Protein AF-A0A1F9B6U4-F1 (afdb_monomer)

Secondary structure (DSSP, 8-state):
----------SSS--HHHHHHHHTTSEEEEEEEEETTTSHHHHHHHHHHHTT---EEEEEEE-SPPPPS-HHHHHHHHT-SHHHHHHHHHHHHH--

Mean predicted aligned error: 2.87 Å

pLDDT: mean 94.74, std 4.91, range [59.28, 98.38]

Solvent-accessible surface area (backbone atoms only — not comparable to full-atom values): 6065 Å² total; per-residue (Å²): 139,87,82,89,87,83,89,82,91,47,86,92,66,64,65,57,68,63,51,57,59,51,44,74,70,46,57,43,73,39,79,46,100,39,48,47,82,76,34,69,42,36,54,52,50,47,56,34,58,78,69,68,57,91,49,51,76,46,73,44,30,37,85,66,88,84,80,91,74,56,68,72,58,51,29,49,73,54,46,64,29,72,69,43,43,54,51,50,55,51,52,67,70,67,60,127

Sequence (96 aa):
MNVKVLNVTCLSDLDFEAILGVARTGTVITYEDHPIQTGLGSLVAGVLADHGLGVRFRRMGIARYGASGKPDDLYRMEGLDVQSLVTTVSNEVQRK

Nearest PDB structures (foldseek):
  8a4d-assembly1_D  TM=9.258E-01  e=7.974E-05  Pseudomonas aeruginosa LESB58
  8a5k-assembly1_A  TM=9.355E-01  e=2.850E-04  Pseudomonas aeruginosa LESB58
  6xxg-assembly1_BBB  TM=9.121E-01  e=7.287E-04  Deinococcus radiodurans R1 = ATCC 13939 = DSM 20539
  6ouw-assembly1_A-2  TM=9.445E-01  e=1.246E-03  Deinococcus radiodurans
  6xxg-assembly1_AAA  TM=9.415E-01  e=4.762E-03  Deinococcus radiodurans R1 = ATCC 13939 = DSM 20539

Structure (mmCIF, N/CA/C/O backbone):
data_AF-A0A1F9B6U4-F1
#
_entry.id   AF-A0A1F9B6U4-F1
#
loop_
_atom_site.group_PDB
_atom_site.id
_atom_site.type_symbol
_atom_site.label_atom_id
_atom_site.label_alt_id
_atom_site.label_comp_id
_atom_site.label_asym_id
_atom_site.label_entity_id
_atom_site.label_seq_id
_atom_site.pdbx_PDB_ins_code
_atom_site.Cartn_x
_atom_site.Cartn_y
_atom_site.Cartn_z
_atom_site.occupancy
_atom_site.B_iso_or_equiv
_atom_site.auth_seq_id
_atom_site.auth_comp_id
_atom_site.auth_asym_id
_atom_site.auth_atom_id
_atom_site.pdbx_PDB_model_num
ATOM 1 N N . MET A 1 1 ? -10.665 -17.891 -0.131 1.00 76.56 1 MET A N 1
ATOM 2 C CA . MET A 1 1 ? -10.175 -16.577 0.336 1.00 76.56 1 MET A CA 1
ATOM 3 C C . MET A 1 1 ? -11.106 -15.514 -0.217 1.00 76.56 1 MET A C 1
ATOM 5 O O . MET A 1 1 ? -11.428 -15.597 -1.394 1.00 76.56 1 MET A O 1
ATOM 9 N N . ASN A 1 2 ? -11.588 -14.589 0.611 1.00 88.88 2 ASN A N 1
ATOM 10 C CA . ASN A 1 2 ? -12.421 -13.469 0.168 1.00 88.88 2 ASN A CA 1
ATOM 11 C C . ASN A 1 2 ? -11.644 -12.175 0.435 1.00 88.88 2 ASN A C 1
ATOM 13 O O . ASN A 1 2 ? -11.086 -12.021 1.520 1.00 88.88 2 ASN A O 1
ATOM 17 N N . VAL A 1 3 ? -11.566 -11.299 -0.563 1.00 92.44 3 VAL A N 1
ATOM 18 C CA . VAL A 1 3 ? -10.875 -10.011 -0.481 1.00 92.44 3 VAL A CA 1
ATOM 19 C C . VAL A 1 3 ? -11.831 -8.910 -0.914 1.00 92.44 3 VAL A C 1
ATOM 21 O O . VAL A 1 3 ? -12.617 -9.094 -1.843 1.00 92.44 3 VAL A O 1
ATOM 24 N N . LYS A 1 4 ? -11.750 -7.757 -0.251 1.00 95.31 4 LYS A N 1
ATOM 25 C CA . LYS A 1 4 ? -12.384 -6.526 -0.721 1.00 95.31 4 LYS A CA 1
ATOM 26 C C .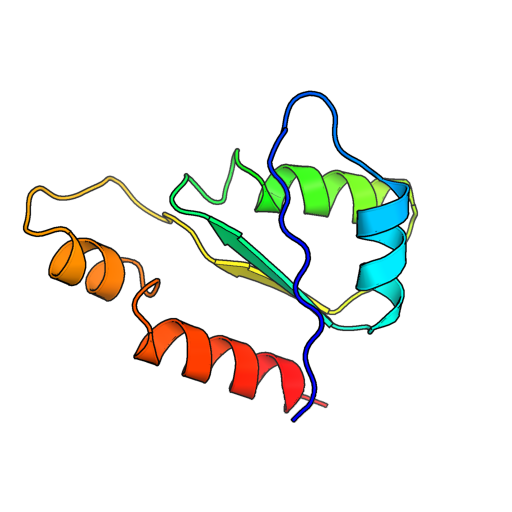 LYS A 1 4 ? -11.350 -5.717 -1.488 1.00 95.31 4 LYS A C 1
ATOM 28 O O . LYS A 1 4 ? -10.224 -5.572 -1.021 1.00 95.31 4 LYS A O 1
ATOM 33 N N . VAL A 1 5 ? -11.747 -5.191 -2.640 1.00 95.94 5 VAL A N 1
ATOM 34 C CA . VAL A 1 5 ? -10.910 -4.319 -3.463 1.00 95.94 5 VAL A CA 1
ATOM 35 C C . VAL A 1 5 ? -11.543 -2.937 -3.463 1.00 95.94 5 VAL A C 1
ATOM 37 O O . VAL A 1 5 ? -12.705 -2.791 -3.835 1.00 95.94 5 VAL A O 1
ATOM 4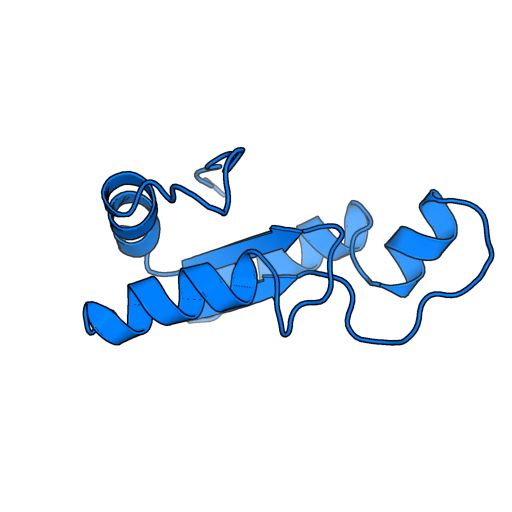0 N N . LEU A 1 6 ? -10.778 -1.942 -3.022 1.00 97.06 6 LEU A N 1
ATOM 41 C CA . LEU A 1 6 ? -11.143 -0.533 -3.094 1.00 97.06 6 LEU A CA 1
ATOM 42 C C . LEU A 1 6 ? -10.233 0.132 -4.121 1.00 97.06 6 LEU A C 1
ATOM 44 O O . LEU A 1 6 ? -9.014 0.112 -3.969 1.00 97.06 6 LEU A O 1
ATOM 48 N N . ASN A 1 7 ? -10.829 0.704 -5.164 1.00 97.12 7 ASN A N 1
ATOM 49 C CA . ASN A 1 7 ? -10.100 1.509 -6.132 1.00 97.12 7 ASN A CA 1
ATOM 50 C C . ASN A 1 7 ? -10.052 2.961 -5.645 1.00 97.12 7 ASN A C 1
ATOM 52 O O . ASN A 1 7 ? -11.103 3.565 -5.437 1.00 97.12 7 ASN A O 1
ATOM 56 N N . VAL A 1 8 ? -8.852 3.513 -5.477 1.00 96.56 8 VAL A N 1
ATOM 57 C CA . VAL A 1 8 ? -8.641 4.891 -5.018 1.00 96.56 8 VAL A CA 1
ATOM 58 C C . VAL A 1 8 ? -8.107 5.709 -6.188 1.00 96.56 8 VAL A C 1
ATOM 60 O O . VAL A 1 8 ? -6.940 5.598 -6.548 1.00 96.56 8 VAL A O 1
ATOM 63 N N . THR A 1 9 ? -8.971 6.512 -6.809 1.00 93.44 9 THR A N 1
ATOM 64 C CA . THR A 1 9 ? -8.646 7.235 -8.052 1.00 93.44 9 THR A CA 1
ATOM 65 C C . THR A 1 9 ? -8.155 8.664 -7.833 1.00 93.44 9 THR A C 1
ATOM 67 O O . THR A 1 9 ? -7.569 9.243 -8.742 1.00 93.44 9 THR A O 1
ATOM 70 N N . CYS A 1 10 ? -8.398 9.248 -6.657 1.00 94.12 10 CYS A N 1
ATOM 71 C CA . CYS A 1 10 ? -8.016 10.619 -6.325 1.00 94.12 10 CYS A CA 1
ATOM 72 C C . CYS A 1 10 ? -7.237 10.637 -5.006 1.00 94.12 10 CYS A C 1
ATOM 74 O O . CYS A 1 10 ? -7.786 10.309 -3.960 1.00 94.12 10 CYS A O 1
ATOM 76 N N . LEU A 1 11 ? -5.953 11.004 -5.053 1.00 92.50 11 LEU A N 1
ATOM 77 C CA . LEU A 1 11 ? -5.108 11.085 -3.852 1.00 92.50 11 LEU A CA 1
ATOM 78 C C . LEU A 1 11 ? -5.196 12.445 -3.148 1.00 92.50 11 LEU A C 1
ATOM 80 O O . LEU A 1 11 ? -4.903 12.534 -1.961 1.00 92.50 11 LEU A O 1
ATOM 84 N N . SER A 1 12 ? -5.582 13.501 -3.869 1.00 91.50 12 SER A N 1
ATOM 85 C CA . SER A 1 12 ? -5.756 14.843 -3.300 1.00 91.50 12 SER A CA 1
ATOM 86 C C . SER A 1 12 ? -7.075 15.013 -2.545 1.00 91.50 12 SER A C 1
ATOM 88 O O . SER A 1 12 ? -7.191 15.939 -1.752 1.00 91.50 12 SER A O 1
ATOM 90 N N . ASP A 1 13 ? -8.050 14.141 -2.804 1.00 93.44 13 ASP A N 1
ATOM 91 C CA . ASP A 1 13 ? -9.361 14.119 -2.153 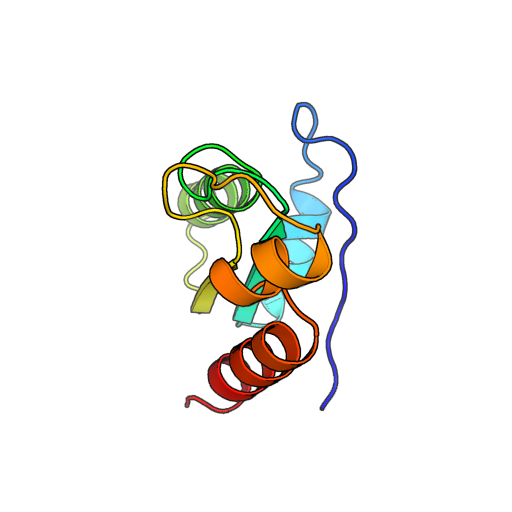1.00 93.44 13 ASP A CA 1
ATOM 92 C C . ASP A 1 13 ? -9.713 12.668 -1.807 1.00 93.44 13 ASP A C 1
ATOM 94 O O . ASP A 1 13 ? -10.383 11.959 -2.560 1.00 93.44 13 ASP A O 1
ATOM 98 N N . LEU A 1 14 ? -9.114 12.181 -0.719 1.00 93.62 14 LEU A N 1
ATOM 99 C CA . LEU A 1 14 ? -9.247 10.794 -0.291 1.00 93.62 14 LEU A CA 1
ATOM 100 C C . LEU A 1 14 ? -10.581 10.562 0.414 1.00 93.62 14 LEU A C 1
ATOM 102 O O . LEU A 1 14 ? -10.901 11.215 1.404 1.00 93.62 14 LEU A O 1
ATOM 106 N N . ASP A 1 15 ? -11.298 9.534 -0.032 1.00 96.12 15 ASP A N 1
ATOM 107 C CA . ASP A 1 15 ? -12.485 9.038 0.658 1.00 96.12 15 ASP A CA 1
ATOM 108 C C . ASP A 1 15 ? -12.080 8.274 1.931 1.00 96.12 15 ASP A C 1
ATOM 110 O O . ASP A 1 15 ? -11.798 7.068 1.920 1.00 96.12 15 ASP A O 1
ATOM 114 N N . PHE A 1 16 ? -12.013 9.002 3.046 1.00 95.19 16 PHE A N 1
ATOM 115 C CA . PHE A 1 16 ? -11.652 8.434 4.342 1.00 95.19 16 PHE A CA 1
ATOM 116 C C . PHE A 1 16 ? -12.668 7.401 4.820 1.00 95.19 16 PHE A C 1
ATOM 118 O O . PHE A 1 16 ? -12.266 6.376 5.362 1.00 95.19 16 PHE A O 1
ATOM 125 N N . GLU A 1 17 ? -13.961 7.596 4.571 1.00 95.88 17 GLU A N 1
ATOM 126 C CA . GLU A 1 17 ? -14.992 6.647 5.001 1.00 95.88 17 GLU A CA 1
ATOM 127 C C . GLU A 1 17 ? -14.852 5.301 4.285 1.00 95.88 17 GLU A C 1
ATOM 129 O O . GLU A 1 17 ? -14.969 4.242 4.914 1.00 95.88 17 GLU A O 1
ATOM 134 N N . ALA A 1 18 ? -14.516 5.313 2.993 1.00 96.50 18 ALA A N 1
ATOM 135 C CA . ALA A 1 18 ? -14.198 4.096 2.255 1.00 96.50 18 ALA A CA 1
ATOM 136 C C . ALA A 1 18 ? -12.956 3.390 2.828 1.00 96.50 18 ALA A C 1
ATOM 138 O O . ALA A 1 18 ? -12.978 2.168 3.022 1.00 96.50 18 ALA A O 1
ATOM 139 N N . ILE A 1 19 ? -11.898 4.143 3.158 1.00 96.56 19 ILE A N 1
ATOM 140 C CA . ILE A 1 19 ? -10.662 3.612 3.760 1.00 96.56 19 ILE A CA 1
ATOM 141 C C . ILE A 1 19 ? -10.939 3.003 5.141 1.00 96.56 19 ILE A C 1
ATOM 143 O O . ILE A 1 19 ? -10.572 1.855 5.398 1.00 96.56 19 ILE A O 1
ATOM 147 N N . LEU A 1 20 ? -11.633 3.723 6.022 1.00 95.81 20 LEU A N 1
ATOM 148 C CA . LEU A 1 20 ? -12.032 3.236 7.346 1.00 95.81 20 LEU A CA 1
ATOM 149 C C . LEU A 1 20 ? -12.961 2.017 7.222 1.00 95.81 20 LEU A C 1
ATOM 151 O O . LEU A 1 20 ? -12.880 1.068 8.007 1.00 95.81 20 LEU A O 1
ATOM 155 N N . GLY A 1 21 ? -13.812 2.000 6.195 1.00 95.44 21 GLY A N 1
ATOM 156 C CA . GLY A 1 21 ? -14.670 0.880 5.834 1.00 95.44 21 GLY A CA 1
ATOM 157 C C . GLY A 1 21 ? -13.907 -0.399 5.516 1.00 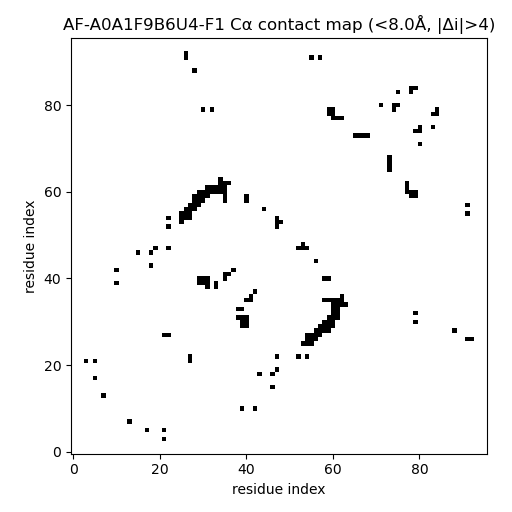95.44 21 GLY A C 1
ATOM 158 O O . GLY A 1 21 ? -14.279 -1.465 6.019 1.00 95.44 21 GLY A O 1
ATOM 159 N N . VAL A 1 22 ? -12.838 -0.313 4.720 1.00 94.81 22 VAL A N 1
ATOM 160 C CA . VAL A 1 22 ? -11.978 -1.472 4.437 1.00 94.81 22 VAL A CA 1
ATOM 161 C C . VAL A 1 22 ? -11.049 -1.800 5.599 1.00 94.81 22 VAL A C 1
ATOM 163 O O . VAL A 1 22 ? -10.788 -2.974 5.818 1.00 94.81 22 VAL A O 1
ATOM 166 N N . ALA A 1 23 ? -10.625 -0.828 6.409 1.00 95.31 23 ALA A N 1
ATOM 167 C CA . ALA A 1 23 ? -9.781 -1.069 7.582 1.00 95.31 23 ALA A CA 1
ATOM 168 C C . ALA A 1 23 ? -10.430 -2.015 8.607 1.00 95.31 23 ALA A C 1
ATOM 170 O O . ALA A 1 23 ? -9.743 -2.798 9.265 1.00 95.31 23 ALA A O 1
ATOM 171 N N . ARG A 1 24 ? -11.768 -2.036 8.678 1.00 91.44 24 ARG A N 1
ATOM 172 C CA . ARG A 1 24 ? -12.538 -2.976 9.511 1.00 91.44 24 ARG A CA 1
ATOM 173 C C . ARG A 1 24 ? -12.326 -4.458 9.162 1.00 91.44 24 ARG A C 1
ATOM 175 O O . ARG A 1 24 ? -12.729 -5.312 9.945 1.00 91.44 24 ARG A O 1
ATOM 182 N N . THR A 1 25 ? -11.700 -4.795 8.030 1.00 91.94 25 THR A N 1
ATOM 183 C CA . THR A 1 25 ? -11.311 -6.184 7.710 1.00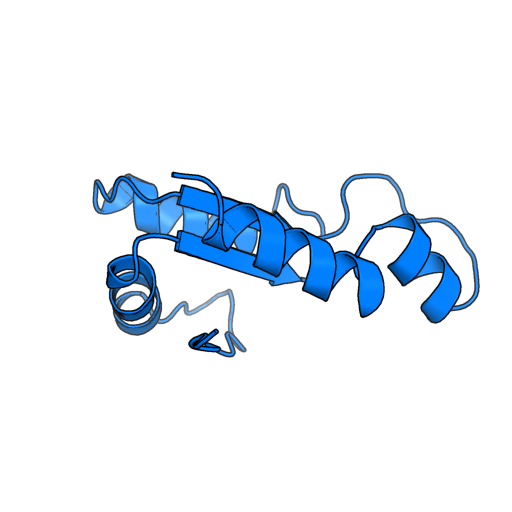 91.94 25 THR A CA 1
ATOM 184 C C . THR A 1 25 ? -10.124 -6.679 8.544 1.00 91.94 25 THR A C 1
ATOM 186 O O . THR A 1 25 ? -9.839 -7.875 8.540 1.00 91.94 25 THR A O 1
ATOM 189 N N . GLY A 1 26 ? -9.411 -5.783 9.236 1.00 92.44 26 GLY A N 1
ATOM 190 C CA . GLY A 1 26 ? -8.254 -6.089 10.082 1.00 92.44 26 GLY A CA 1
ATOM 191 C C . GLY A 1 26 ? -6.924 -6.218 9.333 1.00 92.44 26 GLY A C 1
ATOM 192 O O . GLY A 1 26 ? -5.870 -6.081 9.952 1.00 92.44 26 GLY A O 1
ATOM 193 N N . THR A 1 27 ? -6.945 -6.436 8.014 1.00 95.25 27 THR A N 1
ATOM 194 C CA . THR A 1 27 ? -5.748 -6.432 7.155 1.00 95.25 27 THR A CA 1
ATOM 195 C C . THR A 1 27 ? -5.978 -5.542 5.942 1.00 95.25 27 THR A C 1
ATOM 197 O O . THR A 1 27 ? -6.900 -5.773 5.158 1.00 95.25 27 THR A O 1
ATOM 200 N N . VAL A 1 28 ? -5.112 -4.547 5.774 1.00 96.94 28 VAL A N 1
ATOM 201 C CA . VAL A 1 28 ? -5.136 -3.592 4.666 1.00 96.94 28 VAL A CA 1
ATOM 202 C C . VAL A 1 28 ? -3.829 -3.699 3.892 1.00 96.94 28 VAL A C 1
ATOM 204 O O . VAL A 1 28 ? -2.741 -3.675 4.470 1.00 96.94 28 VAL A O 1
ATOM 207 N N . ILE A 1 29 ? -3.946 -3.816 2.572 1.00 97.81 29 ILE A N 1
ATOM 208 C CA . ILE A 1 29 ? -2.812 -3.874 1.652 1.00 97.81 29 ILE A CA 1
ATOM 209 C C . ILE A 1 29 ? -3.018 -2.780 0.609 1.00 97.81 29 ILE A C 1
ATOM 211 O O . ILE A 1 29 ? -4.031 -2.804 -0.090 1.00 97.81 29 ILE A O 1
ATOM 215 N N . THR A 1 30 ? -2.094 -1.824 0.504 1.00 98.12 30 THR A N 1
ATOM 216 C CA . THR A 1 30 ? -2.078 -0.882 -0.627 1.00 98.12 30 THR A CA 1
ATOM 217 C C . THR A 1 30 ? -1.216 -1.428 -1.750 1.00 98.12 30 THR A C 1
ATOM 219 O O . THR A 1 30 ? -0.210 -2.094 -1.500 1.00 98.12 30 THR A O 1
ATOM 222 N N . TYR A 1 31 ? -1.619 -1.137 -2.982 1.00 98.25 31 TYR A N 1
ATOM 223 C CA . TYR A 1 31 ? -0.909 -1.501 -4.199 1.00 98.25 31 TYR A CA 1
ATOM 224 C C . TYR A 1 31 ? -0.859 -0.273 -5.107 1.00 98.25 31 TYR A C 1
ATOM 226 O O . TYR A 1 31 ? -1.904 0.277 -5.452 1.00 98.25 31 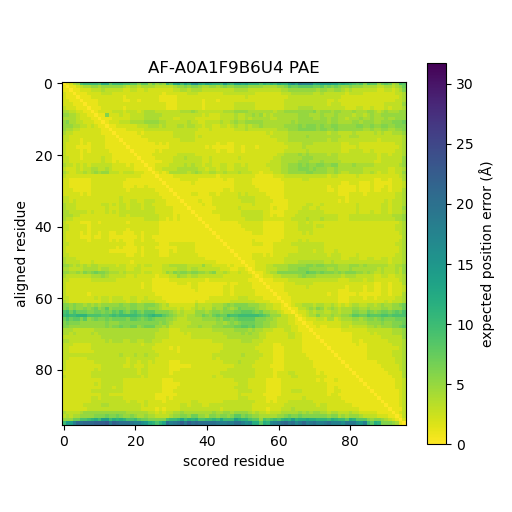TYR A O 1
ATOM 234 N N . GLU A 1 32 ? 0.342 0.173 -5.455 1.00 97.50 32 GLU A N 1
ATOM 235 C CA . GLU A 1 32 ? 0.563 1.383 -6.244 1.00 97.50 32 GLU A CA 1
ATOM 236 C C . GLU A 1 32 ? 1.803 1.255 -7.133 1.00 97.50 32 GLU A C 1
ATOM 238 O O . GLU A 1 32 ? 2.822 0.714 -6.720 1.00 97.50 32 GLU A O 1
ATOM 243 N N . ASP A 1 33 ? 1.744 1.806 -8.343 1.00 96.06 33 ASP A N 1
ATOM 244 C CA . ASP A 1 33 ? 2.925 2.007 -9.192 1.00 96.06 33 ASP A CA 1
ATOM 245 C C . ASP A 1 33 ? 3.557 3.374 -8.882 1.00 96.06 33 ASP A C 1
ATOM 247 O O . ASP A 1 33 ? 3.594 4.291 -9.701 1.00 96.06 33 ASP A O 1
ATOM 251 N N . HIS A 1 34 ? 3.922 3.563 -7.614 1.00 96.00 34 HIS A N 1
ATOM 252 C CA . HIS A 1 34 ? 4.435 4.821 -7.080 1.00 96.00 34 HIS A CA 1
ATOM 253 C C . HIS A 1 34 ? 5.347 4.563 -5.865 1.00 96.00 34 HIS A C 1
ATOM 255 O O . HIS A 1 34 ? 5.221 3.518 -5.216 1.00 96.00 34 HIS A O 1
ATOM 261 N N . PRO A 1 35 ? 6.278 5.481 -5.528 1.00 96.50 35 PRO A N 1
ATOM 262 C CA . PRO A 1 35 ? 7.063 5.397 -4.303 1.00 96.50 35 PRO A CA 1
ATOM 263 C C . PRO A 1 35 ? 6.227 5.168 -3.038 1.00 96.50 35 PRO A C 1
ATOM 265 O O . PRO A 1 35 ? 5.367 5.981 -2.682 1.00 96.50 35 PRO A O 1
ATOM 268 N N . ILE A 1 36 ? 6.553 4.097 -2.306 1.00 96.88 36 ILE A N 1
ATOM 269 C CA . ILE A 1 36 ? 5.839 3.691 -1.081 1.00 96.88 36 ILE A CA 1
ATOM 270 C C . ILE A 1 36 ? 5.940 4.713 0.055 1.00 96.88 36 ILE A C 1
ATOM 272 O O . ILE A 1 36 ? 5.180 4.631 1.020 1.00 96.88 36 ILE A O 1
ATOM 276 N N . GLN A 1 37 ? 6.927 5.613 0.003 1.00 95.81 37 GLN A N 1
ATOM 277 C CA . GLN A 1 37 ? 7.185 6.621 1.030 1.00 95.81 37 GLN A CA 1
ATOM 278 C C . GLN A 1 37 ? 6.300 7.858 0.878 1.00 95.81 37 GLN A C 1
ATOM 280 O O . GLN A 1 37 ? 6.095 8.562 1.865 1.00 95.81 37 GLN A O 1
ATOM 285 N N . THR A 1 38 ? 5.754 8.123 -0.308 1.00 95.56 38 THR A N 1
ATOM 286 C CA . THR A 1 38 ? 5.015 9.366 -0.588 1.00 95.56 38 THR A CA 1
ATOM 287 C C . THR A 1 38 ? 3.648 9.150 -1.229 1.00 95.56 38 THR A C 1
ATOM 289 O O . THR A 1 38 ? 2.874 10.098 -1.294 1.00 95.56 38 THR A O 1
ATOM 292 N N . GLY A 1 39 ? 3.339 7.942 -1.701 1.00 95.88 39 GLY A N 1
ATOM 293 C CA . GLY A 1 39 ? 2.099 7.667 -2.421 1.00 95.88 39 GLY A CA 1
ATOM 294 C C . GLY A 1 39 ? 0.919 7.227 -1.549 1.00 95.88 39 GLY A C 1
ATOM 295 O O . GLY A 1 39 ? 0.810 7.575 -0.369 1.00 95.88 39 GLY A O 1
ATOM 296 N N . LEU A 1 40 ? 0.023 6.442 -2.149 1.00 97.69 40 LEU A N 1
ATOM 297 C CA . LEU A 1 40 ? -1.228 5.960 -1.562 1.00 97.69 40 LEU A CA 1
ATOM 298 C C . LEU A 1 40 ? -0.998 5.271 -0.217 1.00 97.69 40 LEU A C 1
ATOM 300 O O . LEU A 1 40 ? -1.720 5.532 0.743 1.00 97.69 40 LEU A O 1
ATOM 304 N N . GLY A 1 41 ? 0.019 4.414 -0.124 1.00 97.56 41 GLY A N 1
ATOM 305 C CA . GLY A 1 41 ? 0.372 3.713 1.102 1.00 97.56 41 GLY A CA 1
ATOM 306 C C . GLY A 1 41 ? 0.672 4.656 2.261 1.00 97.56 41 GLY A C 1
ATOM 307 O O . GLY A 1 41 ? 0.246 4.389 3.383 1.00 97.56 41 GLY A O 1
ATOM 308 N N . SER A 1 42 ? 1.371 5.762 2.006 1.00 97.38 42 SER A N 1
ATOM 309 C CA . SER A 1 42 ? 1.674 6.765 3.033 1.00 97.38 42 SER A CA 1
ATOM 310 C C . SER A 1 42 ? 0.445 7.560 3.447 1.00 97.38 42 SER A C 1
ATOM 312 O O . SER A 1 42 ? 0.258 7.811 4.635 1.00 97.38 42 SER A O 1
ATOM 314 N N . LEU A 1 43 ? -0.423 7.909 2.497 1.00 97.44 43 LEU A N 1
ATOM 315 C CA . LEU A 1 43 ? -1.657 8.626 2.806 1.00 97.44 43 LEU A CA 1
ATOM 316 C C . LEU A 1 43 ? -2.625 7.758 3.621 1.00 97.44 43 LEU A C 1
ATOM 318 O O . LEU A 1 43 ? -3.135 8.200 4.648 1.00 97.44 43 LEU A O 1
ATOM 322 N N . VAL A 1 44 ? -2.815 6.494 3.227 1.00 97.62 44 VAL A N 1
ATOM 323 C CA . VAL A 1 44 ? -3.629 5.529 3.984 1.00 97.62 44 VAL A CA 1
ATOM 324 C C . VAL A 1 44 ? -3.038 5.290 5.374 1.00 97.62 44 VAL A C 1
ATOM 326 O O . VAL A 1 44 ? -3.794 5.215 6.338 1.00 97.62 44 VAL A O 1
ATOM 329 N N . ALA A 1 45 ? -1.707 5.226 5.513 1.00 97.19 45 ALA A N 1
ATOM 330 C CA . ALA A 1 45 ? -1.063 5.127 6.825 1.00 97.19 45 ALA A CA 1
ATOM 331 C C . ALA A 1 45 ? -1.437 6.303 7.739 1.00 97.19 45 ALA A C 1
ATOM 333 O O . ALA A 1 45 ? -1.738 6.078 8.910 1.00 97.19 45 ALA A O 1
ATOM 334 N N . GLY A 1 46 ? -1.440 7.527 7.198 1.00 96.69 46 GLY A N 1
ATOM 335 C CA . GLY A 1 46 ? -1.874 8.730 7.909 1.00 96.69 46 GLY A CA 1
ATOM 336 C C . GLY A 1 46 ? -3.318 8.610 8.386 1.00 96.69 46 GLY A C 1
ATOM 337 O O . GLY A 1 46 ? -3.570 8.706 9.580 1.00 96.69 46 GLY A O 1
ATOM 338 N N . VAL A 1 47 ? -4.244 8.255 7.488 1.00 96.56 47 VAL A N 1
ATOM 339 C CA . VAL A 1 47 ? -5.665 8.059 7.833 1.00 96.56 47 VAL A CA 1
ATOM 340 C C . VAL A 1 47 ? -5.839 7.028 8.951 1.00 96.56 47 VAL A C 1
ATOM 342 O O . VAL A 1 47 ? -6.578 7.271 9.903 1.00 96.56 47 VAL A O 1
ATOM 345 N N . LEU A 1 48 ? -5.152 5.884 8.865 1.00 97.06 48 LEU A N 1
ATOM 346 C CA . LEU A 1 48 ? -5.217 4.838 9.890 1.00 97.06 48 LEU A CA 1
ATOM 347 C C . LEU A 1 48 ? -4.678 5.323 11.243 1.00 97.06 48 LEU A C 1
ATOM 349 O O . LEU A 1 48 ? -5.288 5.041 12.276 1.00 97.06 48 LEU A O 1
ATOM 353 N N . ALA A 1 49 ? -3.558 6.049 11.241 1.00 96.81 49 ALA A N 1
ATOM 354 C CA . ALA A 1 49 ? -2.933 6.580 12.448 1.00 96.81 49 ALA A CA 1
ATOM 355 C C . ALA A 1 49 ? -3.781 7.681 13.103 1.00 96.81 49 ALA A C 1
ATOM 357 O O . ALA A 1 49 ? -4.026 7.613 14.307 1.00 96.81 49 ALA A O 1
ATOM 358 N N . ASP A 1 50 ? -4.288 8.632 12.315 1.00 96.94 50 ASP A N 1
ATOM 359 C CA . ASP A 1 50 ? -5.109 9.756 12.785 1.00 96.94 50 ASP A CA 1
ATOM 360 C C . ASP A 1 50 ? -6.419 9.284 13.435 1.00 96.94 50 ASP A C 1
ATOM 362 O O . ASP A 1 50 ? -6.922 9.912 14.365 1.00 96.94 50 ASP A O 1
ATOM 366 N N . HIS A 1 51 ? -6.946 8.136 12.995 1.00 96.06 51 HIS A N 1
ATOM 367 C CA . HIS A 1 51 ? -8.153 7.519 13.554 1.00 96.06 51 HIS A CA 1
ATOM 368 C C . HIS A 1 51 ? -7.861 6.439 14.611 1.00 96.06 51 HIS A C 1
ATOM 370 O O . HIS A 1 51 ? -8.785 5.778 15.085 1.00 96.06 51 HIS A O 1
ATOM 376 N N . GLY A 1 52 ? -6.594 6.227 14.984 1.00 95.31 52 GLY A N 1
ATOM 377 C CA . GLY A 1 52 ? -6.203 5.263 16.017 1.00 95.31 52 GLY A CA 1
ATOM 378 C C . GLY A 1 52 ? -6.503 3.800 15.667 1.00 95.31 52 GLY A C 1
ATOM 379 O O . GLY A 1 52 ? -6.736 2.985 16.562 1.00 95.31 52 GLY A O 1
ATOM 380 N N . LEU A 1 53 ? -6.522 3.444 14.379 1.00 95.25 53 LEU A N 1
ATOM 381 C CA . LEU A 1 53 ? -6.856 2.096 13.923 1.00 95.25 53 LEU A CA 1
ATOM 382 C C . LEU A 1 53 ? -5.624 1.187 13.867 1.00 95.25 53 LEU A C 1
ATOM 384 O O . LEU A 1 53 ? -4.805 1.254 12.950 1.00 95.25 53 LEU A O 1
ATOM 388 N N . GLY A 1 54 ? -5.541 0.261 14.823 1.00 91.31 54 GLY A N 1
ATOM 389 C CA .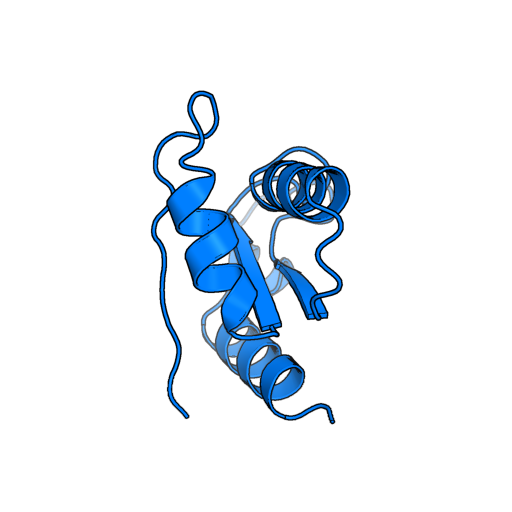 GLY A 1 54 ? -4.563 -0.825 14.815 1.00 91.31 54 GLY A CA 1
ATOM 390 C C . GLY A 1 54 ? -4.957 -1.933 13.840 1.00 91.31 54 GLY A C 1
ATOM 391 O O . GLY A 1 54 ? -5.660 -2.868 14.218 1.00 91.31 54 GLY A O 1
ATOM 392 N N . VAL A 1 55 ? -4.492 -1.846 12.595 1.00 94.19 55 VAL A N 1
ATOM 393 C CA . VAL A 1 55 ? -4.682 -2.890 11.575 1.00 94.19 55 VAL A CA 1
ATOM 394 C C . VAL A 1 55 ? -3.347 -3.464 11.128 1.00 94.19 55 VAL A C 1
ATOM 396 O O . VAL A 1 55 ? -2.310 -2.798 11.176 1.00 94.19 55 VAL A O 1
ATOM 399 N N . ARG A 1 56 ? -3.361 -4.700 10.626 1.00 94.69 56 ARG A N 1
ATOM 400 C CA . ARG A 1 56 ? -2.219 -5.203 9.867 1.00 94.69 56 ARG A CA 1
ATOM 401 C C . ARG A 1 56 ? -2.146 -4.431 8.560 1.00 94.69 56 ARG A C 1
ATOM 403 O O . ARG A 1 56 ? -3.072 -4.497 7.755 1.00 94.69 56 ARG A O 1
ATOM 410 N N . PHE A 1 57 ? -1.050 -3.713 8.355 1.00 96.69 57 PHE A N 1
ATOM 411 C CA . PHE A 1 57 ? -0.900 -2.836 7.205 1.00 96.69 57 PHE A CA 1
ATOM 412 C C . PHE A 1 57 ? 0.333 -3.192 6.379 1.00 96.69 57 PHE A C 1
ATOM 414 O O . PHE A 1 57 ? 1.458 -3.186 6.882 1.00 96.69 57 PHE A O 1
ATOM 421 N N . ARG A 1 58 ? 0.120 -3.486 5.095 1.00 97.25 58 ARG A N 1
ATOM 422 C CA . ARG A 1 58 ? 1.175 -3.766 4.118 1.00 97.25 58 ARG A CA 1
ATOM 423 C C . ARG A 1 58 ? 1.090 -2.760 2.976 1.00 97.25 58 ARG A C 1
ATOM 425 O O . ARG A 1 58 ? 0.020 -2.510 2.440 1.00 97.25 58 ARG A O 1
ATOM 432 N N . ARG A 1 59 ? 2.238 -2.227 2.566 1.00 97.88 59 ARG A N 1
ATOM 433 C CA . ARG A 1 59 ? 2.354 -1.366 1.384 1.00 97.88 59 ARG A CA 1
ATOM 434 C C . ARG A 1 59 ? 3.107 -2.114 0.292 1.00 97.88 59 ARG A C 1
ATOM 436 O O . ARG A 1 59 ? 4.162 -2.689 0.571 1.00 97.88 59 ARG A O 1
ATOM 443 N N . MET A 1 60 ? 2.558 -2.125 -0.914 1.00 98.38 60 MET A N 1
ATOM 444 C CA . MET A 1 60 ? 3.213 -2.598 -2.131 1.00 98.38 60 MET A CA 1
ATOM 445 C C . MET A 1 60 ? 3.327 -1.429 -3.100 1.00 98.38 60 MET A C 1
ATOM 447 O O . MET A 1 60 ? 2.321 -0.819 -3.446 1.00 98.38 60 MET A O 1
ATOM 451 N N . GLY A 1 61 ? 4.549 -1.134 -3.522 1.00 97.62 61 GLY A N 1
ATOM 452 C CA . GLY A 1 61 ? 4.852 -0.097 -4.496 1.00 97.62 61 GLY A CA 1
ATOM 453 C C . GLY A 1 61 ? 6.349 -0.011 -4.738 1.00 97.62 61 GLY A C 1
ATOM 454 O O . GLY A 1 61 ? 7.101 -0.898 -4.330 1.00 97.62 61 GLY A O 1
ATOM 455 N N . ILE A 1 62 ? 6.787 1.074 -5.363 1.00 97.06 62 ILE A N 1
ATOM 456 C CA . ILE A 1 62 ? 8.184 1.265 -5.749 1.00 97.06 62 ILE A CA 1
ATOM 457 C C . ILE A 1 62 ? 9.017 1.576 -4.502 1.00 97.06 62 ILE A C 1
ATOM 459 O O . ILE A 1 62 ? 8.749 2.542 -3.784 1.00 97.06 62 ILE A O 1
ATOM 463 N N . ALA A 1 63 ? 10.019 0.746 -4.214 1.00 92.00 63 ALA A N 1
ATOM 464 C CA . ALA A 1 63 ? 10.802 0.848 -2.975 1.00 92.00 63 ALA A CA 1
ATOM 465 C C . ALA A 1 63 ? 12.200 1.446 -3.180 1.00 92.00 63 ALA A C 1
ATOM 467 O O . ALA A 1 63 ? 12.876 1.799 -2.211 1.00 92.00 63 ALA A O 1
ATOM 468 N N . ARG A 1 64 ? 12.648 1.544 -4.432 1.00 90.75 64 ARG A N 1
ATOM 469 C CA . ARG A 1 64 ? 13.994 1.979 -4.813 1.00 90.75 64 ARG A CA 1
ATOM 470 C C . ARG A 1 64 ? 13.962 2.779 -6.109 1.00 90.75 64 ARG A C 1
ATOM 472 O O . ARG A 1 64 ? 12.923 2.919 -6.744 1.00 90.75 64 ARG A O 1
ATOM 479 N N . TYR A 1 65 ? 15.117 3.312 -6.492 1.00 90.50 65 TYR A N 1
ATOM 480 C CA . TYR A 1 65 ? 15.256 4.018 -7.759 1.00 90.50 65 TYR A CA 1
ATOM 481 C C . TYR A 1 65 ? 14.905 3.102 -8.941 1.00 90.50 65 TYR A C 1
ATOM 483 O O . TYR A 1 65 ? 15.353 1.954 -8.991 1.00 90.50 65 TYR A O 1
ATOM 491 N N . GLY A 1 66 ? 14.100 3.619 -9.871 1.00 87.12 66 GLY A N 1
ATOM 492 C CA . GLY A 1 66 ? 13.607 2.865 -11.019 1.00 87.12 66 GLY A CA 1
ATOM 493 C C . GLY A 1 66 ? 14.721 2.487 -11.993 1.00 87.12 66 GLY A C 1
ATOM 494 O O . GLY A 1 66 ? 15.628 3.273 -12.263 1.00 87.12 66 GLY A O 1
ATOM 495 N N . ALA A 1 67 ? 14.638 1.274 -12.532 1.00 91.19 67 ALA A N 1
ATOM 496 C CA . ALA A 1 67 ? 15.498 0.819 -13.617 1.00 91.19 67 ALA A CA 1
ATOM 497 C C . ALA A 1 67 ? 14.836 1.062 -14.982 1.00 91.19 67 ALA A C 1
ATOM 499 O O . ALA A 1 67 ? 13.621 1.224 -15.083 1.00 91.19 67 ALA A O 1
ATOM 500 N N . SER A 1 68 ? 15.638 1.030 -16.045 1.00 95.25 68 SER A N 1
ATOM 501 C CA . SER A 1 68 ? 15.134 1.003 -17.420 1.00 95.25 68 SER A CA 1
ATOM 502 C C . SER A 1 68 ? 14.919 -0.441 -17.862 1.00 95.25 68 SER A C 1
ATOM 504 O O . SER A 1 68 ? 15.814 -1.273 -17.722 1.00 95.25 68 SER A O 1
ATOM 506 N N . GLY A 1 69 ? 13.754 -0.749 -18.426 1.00 95.56 69 GLY A N 1
ATOM 507 C CA . GLY A 1 69 ? 13.421 -2.108 -18.843 1.00 95.56 69 GLY A CA 1
ATOM 508 C C . GLY A 1 69 ? 12.007 -2.222 -19.397 1.00 95.56 69 GLY A C 1
ATOM 509 O O . GLY A 1 69 ? 11.308 -1.222 -19.560 1.00 95.56 69 GLY A O 1
ATOM 510 N N . LYS A 1 70 ? 11.585 -3.452 -19.700 1.00 97.69 70 LYS A N 1
ATOM 511 C CA . LYS A 1 70 ? 10.195 -3.729 -20.081 1.00 97.69 70 LYS A CA 1
ATOM 512 C C . LYS A 1 70 ? 9.290 -3.631 -18.846 1.00 97.69 70 LYS A C 1
ATOM 514 O O . LYS A 1 70 ? 9.715 -4.096 -17.789 1.00 97.69 70 LYS A O 1
ATOM 519 N N . PRO A 1 71 ? 8.048 -3.127 -18.969 1.00 95.12 71 PRO A N 1
ATOM 520 C CA . PRO A 1 71 ? 7.138 -2.974 -17.831 1.00 95.12 71 PRO A CA 1
ATOM 521 C C . PRO A 1 71 ? 6.994 -4.236 -16.972 1.00 95.12 71 PRO A C 1
ATOM 523 O O . PRO A 1 71 ? 7.160 -4.166 -15.761 1.00 95.12 71 PRO A O 1
ATOM 526 N N . ASP A 1 72 ? 6.802 -5.405 -17.590 1.00 96.38 72 ASP A N 1
ATOM 527 C CA . ASP A 1 72 ? 6.654 -6.675 -16.862 1.00 96.38 72 ASP A CA 1
ATOM 528 C C .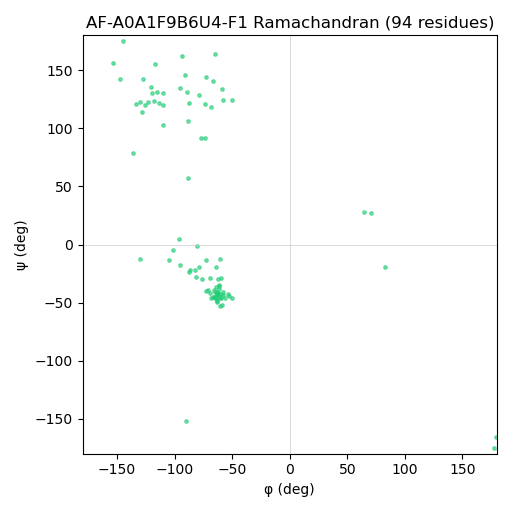 ASP A 1 72 ? 7.894 -7.048 -16.037 1.00 96.38 72 ASP A C 1
ATOM 530 O O . ASP A 1 72 ? 7.780 -7.620 -14.952 1.00 96.38 72 ASP A O 1
ATOM 534 N N . ASP A 1 73 ? 9.088 -6.728 -16.541 1.00 96.44 73 ASP A N 1
ATOM 535 C CA . ASP A 1 73 ? 10.337 -6.976 -15.824 1.00 96.44 73 ASP A CA 1
ATOM 536 C C . ASP A 1 73 ? 10.491 -5.993 -14.661 1.00 96.44 73 ASP A C 1
ATOM 538 O O . ASP A 1 73 ? 10.881 -6.402 -13.569 1.00 96.44 73 ASP A O 1
ATOM 542 N N . LEU A 1 74 ? 10.116 -4.727 -14.863 1.00 96.00 74 LEU A N 1
ATOM 543 C CA . LEU A 1 74 ? 10.135 -3.704 -13.817 1.00 96.00 74 LEU A CA 1
ATOM 544 C C . LEU A 1 74 ? 9.143 -4.030 -12.693 1.00 96.00 74 LEU A C 1
ATOM 546 O O . LEU A 1 74 ? 9.522 -3.999 -11.523 1.00 96.00 74 LEU A O 1
ATOM 550 N N . TYR A 1 75 ? 7.916 -4.442 -13.025 1.00 96.44 75 TYR A N 1
ATOM 551 C CA . TYR A 1 75 ? 6.944 -4.884 -12.024 1.00 96.44 75 TYR A CA 1
ATOM 552 C C . TYR A 1 75 ? 7.432 -6.111 -11.261 1.00 96.44 75 TYR A C 1
ATOM 554 O O . TYR A 1 75 ? 7.322 -6.144 -10.038 1.00 96.44 75 TYR A O 1
ATOM 562 N N . ARG A 1 76 ? 8.038 -7.093 -11.936 1.00 96.06 76 ARG A N 1
ATOM 563 C CA . ARG A 1 76 ? 8.619 -8.262 -11.259 1.00 96.06 76 ARG A CA 1
ATOM 564 C C . ARG A 1 76 ? 9.759 -7.873 -10.324 1.00 96.06 76 ARG A C 1
ATOM 566 O O . ARG A 1 76 ? 9.855 -8.395 -9.218 1.00 96.06 76 ARG A O 1
ATOM 573 N N . MET A 1 77 ? 10.615 -6.943 -10.746 1.00 95.31 77 MET A N 1
ATOM 574 C CA . MET A 1 77 ? 11.707 -6.431 -9.920 1.00 95.31 77 MET A CA 1
ATOM 575 C C . MET A 1 77 ? 11.171 -5.774 -8.644 1.00 95.31 77 MET A C 1
ATOM 577 O O . MET A 1 77 ? 11.695 -6.046 -7.561 1.00 95.31 77 MET A O 1
ATOM 581 N N . GLU A 1 78 ? 10.142 -4.935 -8.747 1.00 96.12 78 GLU A N 1
ATOM 582 C CA . GLU A 1 78 ? 9.525 -4.242 -7.605 1.00 96.12 78 GLU A CA 1
ATOM 583 C C . GLU A 1 78 ? 8.527 -5.116 -6.820 1.00 96.12 78 GLU A C 1
ATOM 585 O O . GLU A 1 78 ? 7.984 -4.683 -5.805 1.00 96.12 78 GLU A O 1
ATOM 590 N N . GLY A 1 79 ? 8.304 -6.367 -7.240 1.00 96.75 79 GLY A N 1
ATOM 591 C CA . GLY A 1 79 ? 7.370 -7.289 -6.589 1.00 96.75 79 GLY A CA 1
ATOM 592 C C . GLY A 1 79 ? 5.897 -6.911 -6.780 1.00 96.75 79 GLY A C 1
ATOM 593 O O . GLY A 1 79 ? 5.061 -7.229 -5.935 1.00 96.75 79 GLY A O 1
ATOM 594 N N . LEU A 1 80 ? 5.585 -6.220 -7.872 1.00 97.44 80 LEU A N 1
ATOM 595 C CA . LEU A 1 80 ? 4.247 -5.782 -8.268 1.00 97.44 80 LEU A CA 1
ATOM 596 C C . LEU A 1 80 ? 3.625 -6.675 -9.350 1.00 97.44 80 LEU A C 1
ATOM 598 O O . LEU A 1 80 ? 2.465 -6.504 -9.703 1.00 97.44 80 LEU A O 1
ATOM 602 N N . ASP A 1 81 ? 4.359 -7.657 -9.872 1.00 97.88 81 ASP A N 1
ATOM 603 C CA . ASP A 1 81 ? 3.781 -8.630 -10.7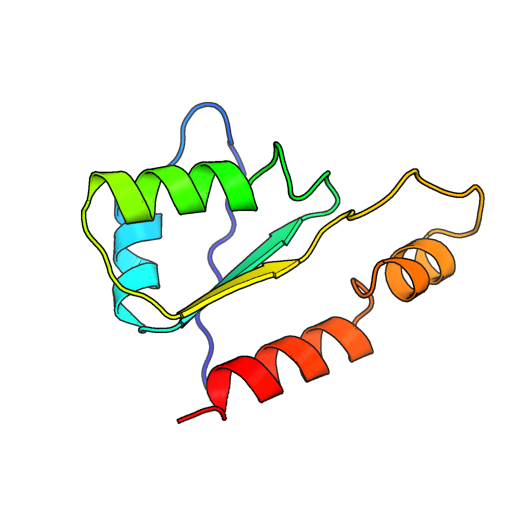93 1.00 97.88 81 ASP A CA 1
ATOM 604 C C . ASP A 1 81 ? 2.711 -9.507 -10.110 1.00 97.88 81 ASP A C 1
ATOM 606 O O . ASP A 1 81 ? 2.627 -9.611 -8.881 1.00 97.88 81 ASP A O 1
ATOM 610 N N . VAL A 1 82 ? 1.899 -10.185 -10.925 1.00 97.75 82 VAL A N 1
ATOM 611 C CA . VAL A 1 82 ? 0.768 -11.003 -10.458 1.00 97.75 82 VAL A CA 1
ATOM 612 C C . VAL A 1 82 ? 1.191 -12.039 -9.413 1.00 97.75 82 VAL A C 1
ATOM 614 O O . VAL A 1 82 ? 0.492 -12.222 -8.414 1.00 97.75 82 VAL A O 1
ATOM 617 N N . GLN A 1 83 ? 2.326 -12.715 -9.609 1.00 98.19 83 GLN A N 1
ATOM 618 C CA . GLN A 1 83 ? 2.764 -13.767 -8.694 1.00 98.19 83 GLN A CA 1
ATOM 619 C C . GLN A 1 83 ? 3.180 -13.178 -7.342 1.00 98.19 83 GLN A C 1
ATOM 621 O O . GLN A 1 83 ? 2.809 -13.716 -6.291 1.00 98.19 83 GLN A O 1
ATOM 626 N N . SER A 1 84 ? 3.900 -12.057 -7.358 1.00 97.81 84 SER A N 1
ATOM 627 C CA . SER A 1 84 ? 4.305 -11.341 -6.147 1.00 97.81 84 SER A CA 1
ATOM 628 C C . SER A 1 84 ? 3.107 -10.775 -5.380 1.00 97.81 84 SER A C 1
ATOM 630 O O . SER A 1 84 ? 3.048 -10.913 -4.152 1.00 97.81 84 SER A O 1
ATOM 632 N N . LEU A 1 85 ? 2.108 -10.224 -6.080 1.00 97.31 85 LEU A N 1
ATOM 633 C CA . LEU A 1 85 ? 0.857 -9.752 -5.481 1.00 97.31 85 LEU A CA 1
ATOM 634 C C . LEU A 1 85 ? 0.102 -10.890 -4.786 1.00 97.31 85 LEU A C 1
ATOM 636 O O . LEU A 1 85 ? -0.203 -10.788 -3.596 1.00 97.31 85 LEU A O 1
ATOM 640 N N . VAL A 1 86 ? -0.155 -11.996 -5.491 1.00 97.12 86 VAL A N 1
ATOM 641 C CA . VAL A 1 86 ? -0.883 -13.149 -4.931 1.00 97.12 86 VAL A CA 1
ATOM 642 C C . VAL A 1 86 ? -0.158 -13.717 -3.713 1.00 97.12 86 VAL A C 1
ATOM 644 O O . VAL A 1 86 ? -0.795 -14.012 -2.699 1.00 97.12 86 VAL A O 1
ATOM 647 N N . THR A 1 87 ? 1.169 -13.829 -3.781 1.00 97.25 87 THR A N 1
ATOM 648 C CA . THR A 1 87 ? 1.991 -14.338 -2.674 1.00 97.25 87 THR A CA 1
ATOM 649 C C . THR A 1 87 ? 1.912 -13.418 -1.459 1.00 97.25 87 THR A C 1
ATOM 651 O O . THR A 1 87 ? 1.671 -13.883 -0.345 1.00 97.25 87 THR A O 1
ATOM 654 N N . THR A 1 88 ? 2.061 -12.107 -1.665 1.00 96.69 88 THR A N 1
ATOM 655 C CA . THR A 1 88 ? 2.019 -11.116 -0.580 1.00 96.69 88 THR A CA 1
ATOM 656 C C . THR A 1 88 ? 0.652 -11.114 0.092 1.00 96.69 88 THR A C 1
ATOM 658 O O . THR A 1 88 ? 0.563 -11.249 1.310 1.00 96.69 88 THR A O 1
ATOM 661 N N . VAL A 1 89 ? -0.421 -11.055 -0.697 1.00 95.69 89 VAL A N 1
ATOM 662 C CA . VAL A 1 89 ? -1.796 -11.038 -0.190 1.00 95.69 89 VAL A CA 1
ATOM 663 C C . VAL A 1 89 ? -2.126 -12.332 0.563 1.00 95.69 89 VAL A C 1
ATOM 665 O O . VAL A 1 89 ? -2.701 -12.280 1.649 1.00 95.69 89 VAL A O 1
ATOM 668 N N . SER A 1 90 ? -1.704 -13.490 0.050 1.00 95.06 90 SER A N 1
ATOM 669 C CA . SER A 1 90 ? -1.910 -14.779 0.725 1.00 95.06 90 SER A CA 1
ATOM 670 C C . SER A 1 90 ? -1.186 -14.844 2.072 1.00 95.06 90 SER A C 1
ATOM 672 O O . SER A 1 90 ? -1.783 -15.247 3.069 1.00 95.06 90 SER A O 1
ATOM 674 N N . ASN A 1 91 ? 0.072 -14.398 2.126 1.00 95.00 91 ASN A N 1
ATOM 675 C CA . ASN A 1 91 ? 0.876 -14.412 3.349 1.00 95.00 91 ASN A CA 1
ATOM 676 C C . ASN A 1 91 ? 0.311 -13.477 4.425 1.00 95.00 91 ASN A C 1
ATOM 678 O O . ASN A 1 91 ? 0.211 -13.862 5.592 1.00 95.00 91 ASN A O 1
ATOM 682 N N . GLU A 1 92 ? -0.078 -12.258 4.046 1.00 94.50 92 GLU A N 1
ATOM 683 C CA . GLU A 1 92 ? -0.608 -11.274 4.994 1.00 94.50 92 GLU A CA 1
ATOM 684 C C . GLU A 1 92 ? -1.983 -11.672 5.537 1.00 94.50 92 GLU A C 1
ATOM 686 O O . GLU A 1 92 ? -2.290 -11.359 6.683 1.00 94.50 92 GLU A O 1
ATOM 691 N N . VAL A 1 93 ? -2.791 -12.410 4.771 1.00 89.50 93 VAL A N 1
ATOM 692 C CA . VAL A 1 93 ? -4.092 -12.913 5.243 1.00 89.50 93 VAL A CA 1
ATOM 693 C C . VAL A 1 93 ? -3.960 -14.183 6.094 1.00 89.50 93 VAL A C 1
ATOM 695 O O . VAL A 1 93 ? -4.789 -14.418 6.968 1.00 89.50 93 VAL A O 1
ATOM 698 N N . GLN A 1 94 ? -2.923 -15.000 5.885 1.00 88.25 94 GLN A N 1
ATOM 699 C CA . GLN A 1 94 ? -2.716 -16.247 6.637 1.00 88.25 94 GLN A CA 1
ATOM 700 C C . GLN A 1 94 ? -1.957 -16.073 7.956 1.00 88.25 94 GLN A C 1
ATOM 702 O O . GLN A 1 94 ? -2.063 -16.933 8.834 1.00 88.25 94 GLN A O 1
ATOM 707 N N . ARG A 1 95 ? -1.187 -14.992 8.118 1.00 82.62 95 ARG A N 1
ATOM 708 C CA . ARG A 1 95 ? -0.521 -14.683 9.391 1.00 82.62 95 ARG A CA 1
ATOM 709 C C . ARG A 1 95 ? -1.581 -14.555 10.497 1.00 82.62 95 ARG A C 1
ATOM 711 O O . ARG A 1 95 ? -2.526 -13.786 10.357 1.00 82.62 95 ARG A O 1
ATOM 718 N N . LYS A 1 96 ? -1.460 -15.316 11.583 1.00 59.28 96 LYS A N 1
ATOM 719 C CA . LYS A 1 96 ? -2.284 -15.115 12.784 1.00 59.28 96 LYS A CA 1
ATOM 720 C C . LYS A 1 96 ? -1.595 -14.085 13.657 1.00 59.28 96 LYS A C 1
ATOM 722 O O . LYS A 1 96 ? -0.447 -14.361 14.058 1.00 59.28 96 LYS A O 1
#

Foldseek 3Di:
DDDDDDDFDDPPDGPLVVLVVRLVVQEDEAADQDACCPDPVVSSVVSCVVVVRNGHYYYQYAHDDFDDDDPQVRCVVSLNDPVSVVVVVVVRVPDD

Radius of gyration: 13.81 Å; Cα contacts (8 Å, |Δi|>4): 99; chains: 1; bounding box: 30×31×36 Å